Protein AF-A0A0Q5NVK5-F1 (afdb_monomer_lite)

Sequence (124 aa):
MLRNVTRYWKSCRYAQADLEVKGNDMNSGNDSADSIREINLSYVLLAQKLLRLDRSVGEARLGLSGQVADILVNLTMAQIVKLATAPHLLCAFRFDDQSMLSSLSRADDQMKAVPTESMLEFAH

Secondary structure (DSSP, 8-state):
-TTTHHHHHHHHHHHTTS--------THHHHHHHHHHHHHHHHHHHHHHHHHH-HHHHHHHHT--HHHHHHHHH--HHHHHHHHT-SS-SS------HHHHHHHHGGGTTTS------S-----

Foldseek 3Di:
DPPVVVVVVVVVVVVVVPPPDDDDDDPVVVVLLVVQLVQQLVVLVVLLVLCVVPVVVSCVVQVHDPVVSVVSVPDDPVRSSVRSSPSDHPGDDPPPDPVVVVVVVCPVVVPDDDPPPDDDDDDD

Radius of gyration: 23.84 Å; chains: 1; bounding box: 60×69×45 Å

Structure (mmCIF, N/CA/C/O backbone):
data_AF-A0A0Q5NVK5-F1
#
_entry.id   AF-A0A0Q5NVK5-F1
#
loop_
_atom_site.group_PDB
_atom_site.id
_atom_site.type_symbol
_atom_site.label_atom_id
_atom_site.label_alt_id
_atom_site.label_comp_id
_atom_site.label_asym_id
_atom_site.label_entity_id
_atom_site.label_seq_id
_atom_site.pdbx_PDB_ins_code
_atom_site.Cartn_x
_atom_site.Cartn_y
_atom_site.Cartn_z
_atom_site.occupancy
_atom_site.B_iso_or_equiv
_atom_site.auth_seq_id
_atom_site.auth_comp_id
_atom_site.auth_asym_id
_atom_site.auth_atom_id
_atom_site.pdbx_PDB_model_num
ATOM 1 N N . MET A 1 1 ? -19.466 -8.180 -8.934 1.00 40.97 1 MET A N 1
ATOM 2 C CA . MET A 1 1 ? -18.714 -7.010 -9.442 1.00 40.97 1 MET A CA 1
ATOM 3 C C . MET A 1 1 ? -17.190 -7.227 -9.517 1.00 40.97 1 MET A C 1
ATOM 5 O O . MET A 1 1 ? -16.553 -6.612 -10.352 1.00 40.97 1 MET A O 1
ATOM 9 N N . LEU A 1 2 ? -16.599 -8.187 -8.786 1.00 34.00 2 LEU A N 1
ATOM 10 C CA . LEU A 1 2 ? -15.151 -8.507 -8.814 1.00 34.00 2 LEU A CA 1
ATOM 11 C C . LEU A 1 2 ? -14.616 -9.211 -10.089 1.00 34.00 2 LEU A C 1
ATOM 13 O O . LEU A 1 2 ? -13.439 -9.546 -10.156 1.00 34.00 2 LEU A O 1
ATOM 17 N N . ARG A 1 3 ? -15.450 -9.473 -11.109 1.00 33.12 3 ARG A N 1
ATOM 18 C CA . ARG A 1 3 ? -15.058 -10.277 -12.291 1.00 33.12 3 ARG A CA 1
ATOM 19 C C . ARG A 1 3 ? -14.350 -9.476 -13.393 1.00 33.12 3 ARG A C 1
ATOM 21 O O . ARG A 1 3 ? -13.729 -10.088 -14.256 1.00 33.12 3 ARG A O 1
ATOM 28 N N . ASN A 1 4 ? -14.432 -8.144 -13.379 1.00 36.44 4 ASN A N 1
ATOM 29 C CA . ASN A 1 4 ? -13.934 -7.315 -14.485 1.00 36.44 4 ASN A CA 1
ATOM 30 C C . ASN A 1 4 ? -12.464 -6.901 -14.311 1.00 36.44 4 ASN A C 1
ATOM 32 O O . ASN A 1 4 ? -11.708 -6.951 -15.278 1.00 36.44 4 ASN A O 1
ATOM 36 N N . VAL A 1 5 ? -12.021 -6.632 -13.079 1.00 46.56 5 VAL A N 1
ATOM 37 C CA . VAL A 1 5 ? -10.629 -6.239 -12.782 1.00 46.56 5 VAL A CA 1
ATOM 38 C C . VAL A 1 5 ? -9.644 -7.372 -13.096 1.00 46.56 5 VAL A C 1
ATOM 40 O O . VAL A 1 5 ? -8.618 -7.149 -13.735 1.00 46.56 5 VAL A O 1
ATOM 43 N N . THR A 1 6 ? -9.987 -8.621 -12.757 1.00 46.44 6 THR A N 1
ATOM 44 C CA . THR A 1 6 ? -9.161 -9.795 -13.096 1.00 46.44 6 THR A CA 1
ATOM 45 C C . THR A 1 6 ? -9.097 -10.051 -14.606 1.00 46.44 6 THR A C 1
ATOM 47 O O . THR A 1 6 ? -8.135 -10.646 -15.091 1.00 46.44 6 THR A O 1
ATOM 50 N N . ARG A 1 7 ? -10.116 -9.619 -15.362 1.00 45.31 7 ARG A N 1
ATOM 51 C CA . ARG A 1 7 ? -10.196 -9.803 -16.818 1.00 45.31 7 ARG A CA 1
ATOM 52 C C . ARG A 1 7 ? -9.303 -8.808 -17.552 1.00 45.31 7 ARG A C 1
ATOM 54 O O . ARG A 1 7 ? -8.545 -9.225 -18.421 1.00 45.31 7 ARG A O 1
ATOM 61 N N . TYR A 1 8 ? -9.329 -7.542 -17.132 1.00 41.31 8 TYR A N 1
ATOM 62 C CA . TYR A 1 8 ? -8.454 -6.495 -17.667 1.00 41.31 8 TYR A CA 1
ATOM 63 C C . TYR A 1 8 ? -6.972 -6.847 -17.443 1.00 41.31 8 TYR A C 1
ATOM 65 O O . TYR A 1 8 ? -6.159 -6.787 -18.359 1.00 41.31 8 TYR A O 1
ATOM 73 N N . TRP A 1 9 ? -6.652 -7.380 -16.259 1.00 42.09 9 TRP A N 1
ATOM 74 C CA . TRP A 1 9 ? -5.308 -7.845 -15.904 1.00 42.09 9 TRP A CA 1
ATOM 75 C C . TRP A 1 9 ? -4.841 -9.112 -16.636 1.00 42.09 9 TRP A C 1
ATOM 77 O O . TRP A 1 9 ? -3.656 -9.248 -16.938 1.00 42.09 9 TRP A O 1
ATOM 87 N N . LYS A 1 10 ? -5.738 -10.065 -16.928 1.00 42.09 10 LYS A N 1
ATOM 88 C CA . LYS A 1 10 ? -5.387 -11.238 -17.749 1.00 42.09 10 LYS A CA 1
ATOM 89 C C . LYS A 1 10 ? -5.185 -10.863 -19.215 1.00 42.09 10 LYS A C 1
ATOM 91 O O . LYS A 1 10 ? -4.266 -11.392 -19.825 1.00 42.09 10 LYS A O 1
ATOM 96 N N . SER A 1 11 ? -5.994 -9.949 -19.754 1.00 39.12 11 SER A N 1
ATOM 97 C CA . SER A 1 11 ? -5.911 -9.534 -21.160 1.00 39.12 11 SER A CA 1
ATOM 98 C C . SER A 1 11 ? -4.574 -8.861 -21.490 1.00 39.12 11 SER A C 1
ATOM 100 O O . SER A 1 11 ? -3.969 -9.190 -22.505 1.00 39.12 11 SER A O 1
ATOM 102 N N . CYS A 1 12 ? -4.054 -8.000 -20.607 1.00 43.59 12 CYS A N 1
ATOM 103 C CA . CYS A 1 12 ? -2.728 -7.397 -20.799 1.00 43.59 12 CYS A CA 1
ATOM 104 C C . CYS A 1 12 ? -1.578 -8.410 -20.660 1.00 43.59 12 CYS A C 1
ATOM 106 O O . CYS A 1 12 ? -0.560 -8.280 -21.330 1.00 43.59 12 CYS A O 1
ATOM 108 N N . ARG A 1 13 ? -1.745 -9.457 -19.839 1.00 48.47 13 ARG A N 1
ATOM 109 C CA . ARG A 1 13 ? -0.713 -10.486 -19.628 1.00 48.47 13 ARG A CA 1
ATOM 110 C C . ARG A 1 13 ? -0.443 -11.336 -20.878 1.00 48.47 13 ARG A C 1
ATOM 112 O O . ARG A 1 13 ? 0.673 -11.809 -21.039 1.00 48.47 13 ARG A O 1
ATOM 119 N N . TYR A 1 14 ? -1.442 -11.523 -21.745 1.00 45.62 14 TYR A N 1
ATOM 120 C CA . TYR A 1 14 ? -1.262 -12.210 -23.031 1.00 45.62 14 TYR A CA 1
ATOM 121 C C . TYR A 1 14 ? -0.638 -11.294 -24.089 1.00 45.62 14 TYR A C 1
ATOM 123 O O . TYR A 1 14 ? 0.256 -11.727 -24.8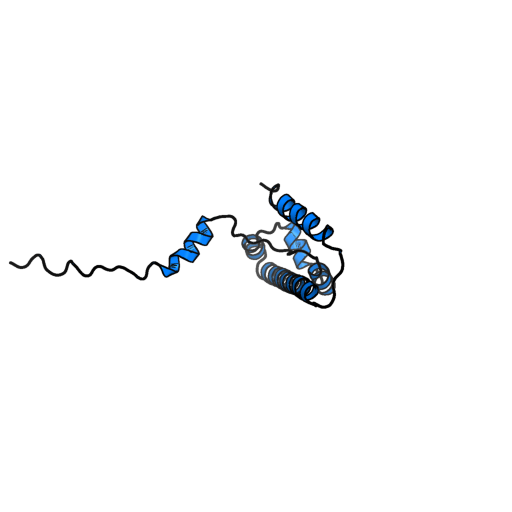03 1.00 45.62 14 TYR A O 1
ATOM 131 N N . ALA A 1 15 ? -1.008 -10.010 -24.120 1.00 48.62 15 ALA A N 1
ATOM 132 C CA . ALA A 1 15 ? -0.410 -9.046 -25.048 1.00 48.62 15 ALA A CA 1
ATOM 133 C C . ALA A 1 15 ? 1.105 -8.845 -24.829 1.00 48.62 15 ALA A C 1
ATOM 135 O O . ALA A 1 15 ? 1.827 -8.513 -25.761 1.00 48.62 15 ALA A O 1
ATOM 136 N N . GLN A 1 16 ? 1.592 -9.067 -23.604 1.00 43.38 16 GLN A N 1
ATOM 137 C CA . GLN A 1 16 ? 3.004 -8.912 -23.244 1.00 43.38 16 GLN A CA 1
ATOM 138 C C . GLN A 1 16 ? 3.849 -10.172 -23.511 1.00 43.38 16 GLN A C 1
ATOM 140 O O . GLN A 1 16 ? 5.071 -10.079 -23.540 1.00 43.38 16 GLN A O 1
ATOM 145 N N . ALA A 1 17 ? 3.218 -11.334 -23.719 1.00 48.09 17 ALA A N 1
ATOM 146 C CA . ALA A 1 17 ? 3.909 -12.598 -23.992 1.00 48.09 17 ALA A CA 1
ATOM 147 C C . ALA A 1 17 ? 4.232 -12.809 -25.487 1.00 48.09 17 ALA A C 1
ATOM 149 O O . ALA A 1 17 ? 5.148 -13.560 -25.801 1.00 48.09 17 ALA A O 1
ATOM 150 N N . ASP A 1 18 ? 3.536 -12.121 -26.399 1.00 42.72 18 ASP A N 1
ATOM 151 C CA . ASP A 1 18 ? 3.683 -12.309 -27.855 1.00 42.72 18 ASP A CA 1
ATOM 152 C C . ASP A 1 18 ? 4.677 -11.333 -28.529 1.00 42.72 18 ASP A C 1
ATOM 154 O O . ASP A 1 18 ? 4.857 -11.372 -29.745 1.00 42.72 18 ASP A O 1
ATOM 158 N N . LEU A 1 19 ? 5.349 -10.456 -27.771 1.00 47.50 19 LEU A N 1
ATOM 159 C CA . LEU A 1 19 ? 6.256 -9.420 -28.304 1.00 47.50 19 LEU A CA 1
ATOM 160 C C . LEU A 1 19 ? 7.753 -9.765 -28.213 1.00 47.50 19 LEU A C 1
ATOM 162 O O . LEU A 1 19 ? 8.607 -8.906 -28.429 1.00 47.50 19 LEU A O 1
ATOM 166 N N . GLU A 1 20 ? 8.105 -11.019 -27.937 1.00 48.81 20 GLU A N 1
ATOM 167 C CA . GLU A 1 20 ? 9.501 -11.452 -27.827 1.00 48.81 20 GLU A CA 1
ATOM 168 C C . GLU A 1 20 ? 10.105 -11.827 -29.201 1.00 48.81 20 GLU A C 1
ATOM 170 O O . GLU A 1 20 ? 10.512 -12.962 -29.442 1.00 48.81 20 GLU A O 1
ATOM 175 N N . VAL A 1 21 ? 10.174 -10.869 -30.141 1.00 51.19 21 VAL A N 1
ATOM 176 C CA . VAL A 1 21 ? 10.948 -11.014 -31.394 1.00 51.19 21 VAL A CA 1
ATOM 177 C C . VAL A 1 21 ? 11.759 -9.744 -31.711 1.00 51.19 21 VAL A C 1
ATOM 179 O O . VAL A 1 21 ? 11.244 -8.777 -32.256 1.00 51.19 21 VAL A O 1
ATOM 182 N N . LYS A 1 22 ? 13.061 -9.829 -31.382 1.00 52.97 22 LYS A N 1
ATOM 183 C CA . LYS A 1 22 ? 14.270 -9.177 -31.951 1.00 52.97 22 LYS A CA 1
ATOM 184 C C . LYS A 1 22 ? 14.198 -7.720 -32.460 1.00 52.97 22 LYS A C 1
ATOM 186 O O . LYS A 1 22 ? 13.721 -7.466 -33.561 1.00 52.97 22 LYS A O 1
ATOM 191 N N . GLY A 1 23 ? 14.942 -6.830 -31.793 1.00 38.41 23 GLY A N 1
ATOM 192 C CA . GLY A 1 23 ? 15.451 -5.580 -32.381 1.00 38.41 23 GLY A CA 1
ATOM 193 C C . GLY A 1 23 ? 16.216 -4.704 -31.379 1.00 38.41 23 GLY A C 1
ATOM 194 O O . GLY A 1 23 ? 15.761 -4.537 -30.257 1.00 38.41 23 GLY A O 1
ATOM 195 N N . ASN A 1 24 ? 17.384 -4.198 -31.785 1.00 46.22 24 ASN A N 1
ATOM 196 C CA . ASN A 1 24 ? 18.364 -3.417 -31.016 1.00 46.22 24 ASN A CA 1
ATOM 197 C C . ASN A 1 24 ? 17.831 -2.144 -30.312 1.00 46.22 24 ASN A C 1
ATOM 199 O O . ASN A 1 24 ? 16.951 -1.463 -30.827 1.00 46.22 24 ASN A O 1
ATOM 203 N N . ASP A 1 25 ? 18.499 -1.795 -29.204 1.00 50.56 25 ASP A N 1
ATOM 204 C CA . ASP A 1 25 ? 18.701 -0.452 -28.630 1.00 50.56 25 ASP A CA 1
ATOM 205 C C . ASP A 1 25 ? 17.473 0.450 -28.375 1.00 50.56 25 ASP A C 1
ATOM 207 O O .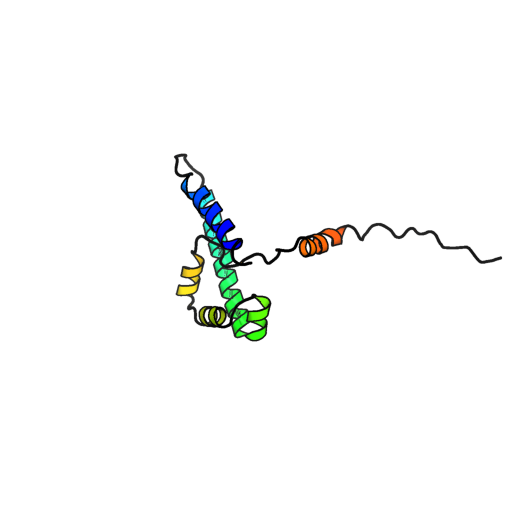 ASP A 1 25 ? 17.303 1.473 -29.030 1.00 50.56 25 ASP A O 1
ATOM 211 N N . MET A 1 26 ? 16.700 0.162 -27.317 1.00 49.06 26 MET A N 1
ATOM 212 C CA . MET A 1 26 ? 16.003 1.182 -26.506 1.00 49.06 26 MET A CA 1
ATOM 213 C C . MET A 1 26 ? 15.808 0.694 -25.058 1.00 49.06 26 MET A C 1
ATOM 215 O O . MET A 1 26 ? 15.108 -0.284 -24.808 1.00 49.06 26 MET A O 1
ATOM 219 N N . ASN A 1 27 ? 16.367 1.419 -24.082 1.00 52.84 27 ASN A N 1
ATOM 220 C CA . ASN A 1 27 ? 16.204 1.201 -22.631 1.00 52.84 27 ASN A CA 1
ATOM 221 C C . ASN A 1 27 ? 14.758 1.426 -22.109 1.00 52.84 27 ASN A C 1
ATOM 223 O O . ASN A 1 27 ? 14.485 1.280 -20.922 1.00 52.84 27 ASN A O 1
ATOM 227 N N . SER A 1 28 ? 13.797 1.734 -22.981 1.00 56.91 28 SER A N 1
ATOM 228 C CA . SER A 1 28 ? 12.438 2.158 -22.611 1.00 56.91 28 SER A CA 1
ATOM 229 C C . SER A 1 28 ? 11.590 1.096 -21.893 1.00 56.91 28 SER A C 1
ATOM 231 O O . SER A 1 28 ? 10.600 1.434 -21.243 1.00 56.91 28 SER A O 1
ATOM 233 N N . GLY A 1 29 ? 11.963 -0.187 -21.979 1.00 56.97 29 GLY A N 1
ATOM 234 C CA . GLY A 1 29 ? 11.290 -1.265 -21.244 1.00 56.97 29 GLY A CA 1
ATOM 235 C C . GLY A 1 29 ? 11.534 -1.217 -19.730 1.00 56.97 29 GLY A C 1
ATOM 236 O O . GLY A 1 29 ? 10.638 -1.557 -18.954 1.00 56.97 29 GLY A O 1
ATOM 237 N N . ASN A 1 30 ? 12.712 -0.744 -19.306 1.00 65.44 30 ASN A N 1
ATOM 238 C CA . ASN A 1 30 ? 13.065 -0.628 -17.890 1.00 65.44 30 ASN A CA 1
ATOM 239 C C . ASN A 1 30 ? 12.395 0.588 -17.249 1.00 65.44 30 ASN A C 1
ATOM 241 O O . ASN A 1 30 ? 11.860 0.466 -16.152 1.00 65.44 30 ASN A O 1
ATOM 245 N N . ASP A 1 31 ? 12.311 1.709 -17.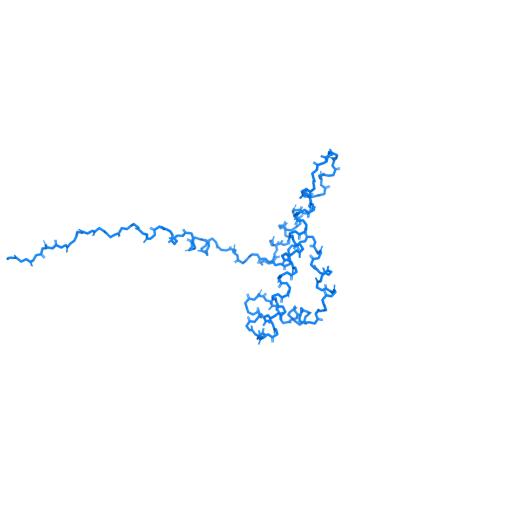971 1.00 78.38 31 ASP A N 1
ATOM 246 C CA . ASP A 1 31 ? 11.747 2.964 -17.456 1.00 78.38 31 ASP A CA 1
ATOM 247 C C . ASP A 1 31 ? 10.298 2.788 -16.964 1.00 78.38 31 ASP A C 1
ATOM 249 O O . ASP A 1 31 ? 9.902 3.320 -15.924 1.00 78.38 31 ASP A O 1
ATOM 253 N N . SER A 1 32 ? 9.502 1.974 -17.669 1.00 83.44 32 SER A N 1
ATOM 254 C CA . SER A 1 32 ? 8.118 1.674 -17.276 1.00 83.44 32 SER A CA 1
ATOM 255 C C . SER A 1 32 ? 8.041 0.773 -16.037 1.00 83.44 32 SER A C 1
ATOM 257 O O . SER A 1 32 ? 7.228 1.011 -15.144 1.00 83.44 32 SER A O 1
ATOM 259 N N . ALA A 1 33 ? 8.891 -0.254 -15.953 1.00 88.62 33 ALA A N 1
ATOM 260 C CA . ALA A 1 33 ? 8.945 -1.158 -14.803 1.00 88.62 33 ALA A CA 1
ATOM 261 C C . ALA A 1 33 ? 9.488 -0.460 -13.545 1.00 88.62 33 ALA A C 1
ATOM 263 O O . ALA A 1 33 ? 9.012 -0.713 -12.435 1.00 88.62 33 ALA A O 1
ATOM 264 N N . ASP A 1 34 ? 10.450 0.441 -13.721 1.00 93.25 34 ASP A N 1
ATOM 265 C CA . ASP A 1 34 ? 11.012 1.274 -12.664 1.00 93.25 34 ASP A CA 1
ATOM 266 C C . ASP A 1 34 ? 9.972 2.280 -12.158 1.00 93.25 34 ASP A C 1
ATOM 268 O O . ASP A 1 34 ? 9.744 2.356 -10.951 1.00 93.25 34 ASP A O 1
ATOM 272 N N . SER A 1 35 ? 9.226 2.923 -13.061 1.00 93.50 35 SER A N 1
ATOM 273 C CA . SER A 1 35 ? 8.101 3.798 -12.698 1.00 93.50 35 SER A CA 1
ATOM 274 C C . SER A 1 35 ? 7.013 3.054 -11.910 1.00 93.50 35 SER A C 1
ATOM 276 O O . SER A 1 35 ? 6.519 3.550 -10.897 1.00 93.50 35 SER A O 1
ATOM 278 N N . ILE A 1 36 ? 6.649 1.831 -12.325 1.00 94.56 36 ILE A N 1
ATOM 279 C CA . ILE A 1 36 ? 5.694 0.987 -11.581 1.00 94.56 36 ILE A CA 1
ATOM 280 C C . ILE A 1 36 ? 6.223 0.692 -10.174 1.00 94.56 36 ILE A C 1
ATOM 282 O O . ILE A 1 36 ? 5.470 0.778 -9.200 1.00 94.56 36 ILE A O 1
ATOM 286 N N . ARG A 1 37 ? 7.517 0.376 -10.052 1.00 96.00 37 ARG A N 1
ATOM 287 C CA . ARG A 1 37 ? 8.155 0.093 -8.764 1.00 96.00 37 ARG A CA 1
ATOM 288 C C . ARG A 1 37 ? 8.126 1.300 -7.837 1.00 96.00 37 ARG A C 1
ATOM 290 O O . ARG A 1 37 ? 7.792 1.147 -6.663 1.00 96.00 37 ARG A O 1
ATOM 297 N N . GLU A 1 38 ? 8.442 2.483 -8.349 1.00 96.00 38 GLU A N 1
ATOM 298 C CA . GLU A 1 38 ? 8.391 3.728 -7.583 1.00 96.00 38 GLU A CA 1
ATOM 299 C C . GLU A 1 38 ? 6.975 4.018 -7.082 1.00 96.00 38 GLU A C 1
ATOM 301 O O . GLU A 1 38 ? 6.781 4.237 -5.886 1.00 96.00 38 GLU A O 1
ATOM 306 N N . ILE A 1 39 ? 5.966 3.914 -7.954 1.00 96.19 39 ILE A N 1
ATOM 307 C CA . ILE A 1 39 ? 4.562 4.132 -7.575 1.00 96.19 39 ILE A CA 1
ATOM 308 C C . ILE A 1 39 ? 4.118 3.122 -6.511 1.00 96.19 39 ILE A C 1
ATOM 310 O O . ILE A 1 39 ? 3.494 3.504 -5.517 1.00 96.19 39 ILE A O 1
ATOM 314 N N . ASN A 1 40 ? 4.457 1.842 -6.679 1.00 97.25 40 ASN A N 1
ATOM 315 C CA . ASN A 1 40 ? 4.135 0.804 -5.703 1.00 97.25 40 ASN A CA 1
ATOM 316 C C . ASN A 1 40 ? 4.775 1.082 -4.341 1.00 97.25 40 ASN A C 1
ATOM 318 O O . ASN A 1 40 ? 4.110 0.961 -3.309 1.00 97.25 40 ASN A O 1
ATOM 322 N N . LEU A 1 41 ? 6.049 1.478 -4.335 1.00 97.81 41 LEU A N 1
ATOM 323 C CA . LEU A 1 41 ? 6.775 1.825 -3.120 1.00 97.81 41 LEU A CA 1
ATOM 324 C C . LEU A 1 41 ? 6.120 3.019 -2.416 1.00 97.81 41 LEU A C 1
ATOM 326 O O . LEU A 1 41 ? 5.785 2.927 -1.232 1.00 97.81 41 LEU A O 1
ATOM 330 N N . SER A 1 42 ? 5.873 4.111 -3.143 1.00 97.56 42 SER A N 1
ATOM 331 C CA . SER A 1 42 ? 5.211 5.304 -2.610 1.00 97.56 42 SER A CA 1
ATOM 332 C C . SER A 1 42 ? 3.821 4.993 -2.058 1.00 97.56 42 SER A C 1
ATOM 334 O O . SER A 1 42 ? 3.471 5.472 -0.977 1.00 97.56 42 SER A O 1
ATOM 336 N N . TYR A 1 43 ? 3.043 4.157 -2.752 1.00 97.06 43 TYR A N 1
ATOM 337 C CA . TYR A 1 43 ? 1.713 3.750 -2.305 1.00 97.06 43 TYR A CA 1
ATOM 338 C C . TYR A 1 43 ? 1.761 2.973 -0.986 1.00 97.06 43 TYR A C 1
ATOM 340 O O . TYR A 1 43 ? 1.052 3.330 -0.045 1.00 97.06 43 TYR A O 1
ATOM 348 N N . VAL A 1 44 ? 2.610 1.943 -0.881 1.00 97.56 44 VAL A N 1
ATOM 349 C CA . VAL A 1 44 ? 2.692 1.111 0.332 1.00 97.56 44 VAL A CA 1
ATOM 350 C C . VAL A 1 44 ? 3.182 1.927 1.532 1.00 97.56 44 VAL A C 1
ATOM 352 O O . VAL A 1 44 ? 2.635 1.795 2.629 1.00 97.56 44 VAL A O 1
ATOM 355 N N . LEU A 1 45 ? 4.155 2.821 1.332 1.00 97.62 45 LEU A N 1
ATOM 356 C CA . LEU A 1 45 ? 4.645 3.715 2.386 1.00 97.62 45 LEU A CA 1
ATOM 357 C C . LEU A 1 45 ? 3.571 4.705 2.853 1.00 97.62 45 LEU A C 1
ATOM 359 O O . LEU A 1 45 ? 3.391 4.905 4.059 1.00 97.62 45 LEU A O 1
ATOM 363 N N . LEU A 1 46 ? 2.822 5.301 1.921 1.00 97.56 46 LEU A N 1
ATOM 364 C CA . LEU A 1 46 ? 1.695 6.170 2.256 1.00 97.56 46 LEU A CA 1
ATOM 365 C C . LEU A 1 46 ? 0.608 5.398 3.012 1.00 97.56 46 LEU A C 1
ATOM 367 O O . LEU A 1 46 ? 0.095 5.894 4.016 1.00 97.56 46 LEU A O 1
ATOM 371 N N . ALA A 1 47 ? 0.289 4.181 2.568 1.00 97.19 47 ALA A N 1
ATOM 372 C CA . ALA A 1 47 ? -0.692 3.327 3.219 1.00 97.19 47 ALA A CA 1
ATOM 373 C C . ALA A 1 47 ? -0.293 3.028 4.669 1.00 97.19 47 ALA A C 1
ATOM 375 O O . ALA A 1 47 ? -1.087 3.259 5.579 1.00 97.19 47 ALA A O 1
ATOM 376 N N . GLN A 1 48 ? 0.958 2.616 4.911 1.00 97.81 48 GLN A N 1
ATOM 377 C CA . GLN A 1 48 ? 1.470 2.415 6.270 1.00 97.81 48 GLN A CA 1
ATOM 378 C C . GLN A 1 48 ? 1.372 3.682 7.121 1.00 97.81 48 GLN A C 1
ATOM 380 O O . GLN A 1 48 ? 0.943 3.613 8.272 1.00 97.81 48 GLN A O 1
ATOM 385 N N . LYS A 1 49 ? 1.753 4.840 6.568 1.00 97.62 49 LYS A N 1
ATOM 386 C CA . LYS A 1 49 ? 1.702 6.117 7.288 1.00 97.62 49 LYS A CA 1
ATOM 387 C C . LYS A 1 49 ? 0.277 6.464 7.715 1.00 97.62 49 LYS A C 1
ATOM 389 O O . LYS A 1 49 ? 0.068 6.813 8.873 1.00 97.62 49 LYS A O 1
ATOM 394 N N . LEU A 1 50 ? -0.693 6.356 6.806 1.00 97.75 50 LEU A N 1
ATOM 395 C CA . LEU A 1 50 ? -2.094 6.657 7.105 1.00 97.75 50 LEU A CA 1
ATOM 396 C C . LEU A 1 50 ? -2.677 5.676 8.126 1.00 97.75 50 LEU A C 1
ATOM 398 O O . LEU A 1 50 ? -3.286 6.118 9.092 1.00 97.75 50 LEU A O 1
ATOM 402 N N . LEU A 1 51 ? -2.429 4.373 7.958 1.00 98.06 51 LEU A N 1
ATOM 403 C CA . LEU A 1 51 ? -2.940 3.332 8.857 1.00 98.06 51 LEU A CA 1
ATOM 404 C C . LEU A 1 51 ? -2.357 3.416 10.274 1.00 98.06 51 LEU A C 1
ATOM 406 O O . LEU A 1 51 ? -3.031 3.035 11.227 1.00 98.06 51 LEU A O 1
ATOM 410 N N . ARG A 1 52 ? -1.115 3.898 10.419 1.00 97.19 52 ARG A N 1
ATOM 411 C CA . ARG A 1 52 ? -0.485 4.147 11.727 1.00 97.19 52 ARG A CA 1
ATOM 412 C C . ARG A 1 52 ? -0.963 5.441 12.381 1.00 97.19 52 ARG A C 1
ATOM 414 O O . ARG A 1 52 ? -0.959 5.517 13.603 1.00 97.19 52 ARG A O 1
ATOM 421 N N . LEU A 1 53 ? -1.327 6.448 11.584 1.00 98.06 53 LEU A N 1
ATOM 422 C CA . LEU A 1 53 ? -1.843 7.719 12.089 1.00 98.06 53 LEU A CA 1
ATOM 423 C C . LEU A 1 53 ? -3.271 7.563 12.618 1.00 98.06 53 LEU A C 1
ATOM 425 O O . LEU A 1 53 ? -3.556 7.952 13.744 1.00 98.06 53 LEU A O 1
ATOM 429 N N . ASP A 1 54 ? -4.152 6.995 11.799 1.00 97.81 54 ASP A N 1
ATOM 430 C CA . ASP A 1 54 ? -5.517 6.651 12.175 1.00 97.81 54 ASP A CA 1
ATOM 431 C C . ASP A 1 54 ? -5.958 5.450 11.345 1.00 97.81 54 ASP A C 1
ATOM 433 O O . ASP A 1 54 ? -6.096 5.512 10.117 1.00 97.81 54 ASP A O 1
ATOM 437 N N . ARG A 1 55 ? -6.178 4.338 12.040 1.00 96.50 55 ARG A N 1
ATOM 438 C CA . ARG A 1 55 ? -6.471 3.064 11.406 1.00 96.50 55 ARG A CA 1
ATOM 439 C C . ARG A 1 55 ? -7.784 3.085 10.625 1.00 96.50 55 ARG A C 1
ATOM 441 O O . ARG A 1 55 ? -7.810 2.656 9.474 1.00 96.50 55 ARG A O 1
ATOM 448 N N . SER A 1 56 ? -8.845 3.600 11.242 1.00 96.81 56 SER A N 1
ATOM 449 C CA . SER A 1 56 ? -10.195 3.624 10.669 1.00 96.81 56 SER A CA 1
ATOM 450 C C . SER A 1 56 ? -10.247 4.545 9.452 1.00 96.81 56 SER A C 1
ATOM 452 O O . SER A 1 56 ? -10.710 4.163 8.374 1.00 96.81 56 SER A O 1
ATOM 454 N N . VAL A 1 57 ? -9.672 5.744 9.584 1.00 95.62 57 VAL A N 1
ATOM 455 C CA . VAL A 1 57 ? -9.593 6.707 8.480 1.00 95.62 57 VAL A CA 1
ATOM 456 C C . VAL A 1 57 ? -8.710 6.175 7.350 1.00 95.62 57 VAL A C 1
ATOM 458 O O . VAL A 1 57 ? -9.045 6.355 6.178 1.00 95.62 57 VAL A O 1
ATOM 461 N N . GLY A 1 58 ? -7.599 5.509 7.674 1.00 96.31 58 GLY A N 1
ATOM 462 C CA . GLY A 1 58 ? -6.713 4.885 6.696 1.00 96.31 58 GLY A CA 1
ATOM 463 C C . GLY A 1 58 ? -7.413 3.795 5.880 1.00 96.31 58 GLY A C 1
ATOM 464 O O . GLY A 1 58 ? -7.379 3.852 4.651 1.00 96.31 58 GLY A O 1
ATOM 465 N N . GLU A 1 59 ? -8.100 2.855 6.535 1.00 95.12 59 GLU A N 1
ATOM 466 C CA . GLU A 1 59 ? -8.887 1.807 5.865 1.00 95.12 59 GLU A CA 1
ATOM 467 C C . GLU A 1 59 ? -9.961 2.402 4.945 1.00 95.12 59 GLU A C 1
ATOM 469 O O . GLU A 1 59 ? -10.037 2.035 3.770 1.00 95.12 59 GLU A O 1
ATOM 474 N N . ALA A 1 60 ? -10.735 3.375 5.438 1.00 93.94 60 ALA A N 1
ATOM 475 C CA . ALA A 1 60 ? -11.799 4.020 4.671 1.00 93.94 60 ALA A CA 1
ATOM 476 C C . ALA A 1 60 ? -11.269 4.801 3.453 1.00 93.94 60 ALA A C 1
ATOM 478 O O . ALA A 1 60 ? -11.805 4.683 2.346 1.00 93.94 60 ALA A O 1
ATOM 479 N N . ARG A 1 61 ? -10.192 5.583 3.625 1.00 91.81 61 ARG A N 1
ATOM 480 C CA . ARG A 1 61 ? -9.586 6.366 2.532 1.00 91.81 61 ARG A CA 1
ATOM 481 C C . ARG A 1 61 ? -8.982 5.467 1.460 1.00 91.81 61 ARG A C 1
ATOM 483 O O . ARG A 1 61 ? -9.174 5.716 0.269 1.00 91.81 61 ARG A O 1
ATOM 490 N N . LEU A 1 62 ? -8.272 4.423 1.878 1.00 92.94 62 LEU A N 1
ATOM 491 C CA . LEU A 1 62 ? -7.572 3.513 0.974 1.00 92.94 62 LEU A CA 1
ATOM 492 C C . LEU A 1 62 ? -8.496 2.435 0.388 1.00 92.94 62 LEU A C 1
ATOM 494 O O . LEU A 1 62 ? -8.131 1.814 -0.606 1.00 92.94 62 LEU A O 1
ATOM 498 N N . GLY A 1 63 ? -9.685 2.229 0.963 1.00 92.56 63 GLY A N 1
ATOM 499 C CA . GLY A 1 63 ? -10.618 1.179 0.549 1.00 92.56 63 GLY A CA 1
ATOM 500 C C . GLY A 1 63 ? -10.104 -0.225 0.872 1.00 92.56 63 GLY A C 1
ATOM 501 O O . GLY A 1 63 ? -10.280 -1.143 0.072 1.00 92.56 63 GLY A O 1
ATOM 502 N N . LEU A 1 64 ? -9.423 -0.386 2.009 1.00 92.69 64 LEU A N 1
ATOM 503 C CA . LEU A 1 64 ? -8.797 -1.644 2.420 1.00 92.69 64 LEU A CA 1
ATOM 504 C C . LEU A 1 64 ? -9.633 -2.352 3.484 1.00 92.69 64 LEU A C 1
ATOM 506 O O . LEU A 1 64 ? -10.235 -1.714 4.341 1.00 92.69 64 LEU A O 1
ATOM 510 N N . SER A 1 65 ? -9.628 -3.685 3.455 1.00 96.00 65 SER A N 1
ATOM 511 C CA . SER A 1 65 ? -10.146 -4.475 4.574 1.00 96.00 65 SER A CA 1
ATOM 512 C C . SER A 1 65 ? -9.161 -4.468 5.743 1.00 96.00 65 SER A C 1
ATOM 514 O O . SER A 1 65 ? -7.951 -4.327 5.536 1.00 96.00 65 SER A O 1
ATOM 516 N N . GLY A 1 66 ? -9.663 -4.724 6.955 1.00 95.25 66 GLY A N 1
ATOM 517 C CA . GLY A 1 66 ? -8.816 -4.817 8.145 1.00 95.25 66 GLY A CA 1
ATOM 518 C C . GLY A 1 66 ? -7.687 -5.841 8.018 1.00 95.25 66 GLY A C 1
ATOM 519 O O . GLY A 1 66 ? -6.546 -5.544 8.349 1.00 95.25 66 GLY A O 1
ATOM 520 N N . GLN A 1 67 ? -7.944 -6.999 7.407 1.00 97.38 67 GLN A N 1
ATOM 521 C CA . GLN A 1 67 ? -6.904 -8.014 7.196 1.00 97.38 67 GLN A CA 1
ATOM 522 C C . GLN A 1 67 ? -5.755 -7.504 6.313 1.00 97.38 67 GLN A C 1
ATOM 524 O O . GLN A 1 67 ? -4.585 -7.724 6.620 1.00 97.38 67 GLN A O 1
ATOM 529 N N . VAL A 1 68 ? -6.070 -6.798 5.221 1.00 95.19 68 VAL A N 1
ATOM 530 C CA . VAL A 1 68 ? -5.041 -6.239 4.327 1.00 95.19 68 VAL A CA 1
ATOM 531 C C . VAL A 1 68 ? -4.263 -5.141 5.037 1.00 95.19 68 VAL A C 1
ATOM 533 O O . VAL A 1 68 ? -3.038 -5.082 4.943 1.00 95.19 68 VAL A O 1
ATOM 536 N N . ALA A 1 69 ? -4.960 -4.282 5.770 1.00 97.50 69 ALA A N 1
ATOM 537 C CA . ALA A 1 69 ? -4.326 -3.200 6.489 1.00 97.50 69 ALA A CA 1
ATOM 538 C C . ALA A 1 69 ? -3.416 -3.721 7.628 1.00 97.50 69 ALA A C 1
ATOM 540 O O . ALA A 1 69 ? -2.343 -3.157 7.849 1.00 97.50 69 ALA A O 1
ATOM 541 N N . ASP A 1 70 ? -3.764 -4.826 8.299 1.00 97.88 70 ASP A N 1
ATOM 542 C CA . ASP A 1 70 ? -2.897 -5.496 9.286 1.00 97.88 70 ASP A CA 1
ATOM 543 C C . ASP A 1 70 ? -1.612 -6.024 8.658 1.00 97.88 70 ASP A C 1
ATOM 545 O O . ASP A 1 70 ? -0.525 -5.820 9.202 1.00 97.88 70 ASP A O 1
ATOM 549 N N . ILE A 1 71 ? -1.714 -6.652 7.485 1.00 97.56 71 ILE A N 1
ATOM 550 C CA . ILE A 1 71 ? -0.539 -7.102 6.735 1.00 97.56 71 ILE A CA 1
ATOM 551 C C . ILE A 1 71 ? 0.345 -5.899 6.402 1.00 97.56 71 ILE A C 1
ATOM 553 O O . ILE A 1 71 ? 1.534 -5.914 6.716 1.00 97.56 71 ILE A O 1
ATOM 557 N N . LEU A 1 72 ? -0.232 -4.839 5.821 1.00 96.69 72 LEU A N 1
ATOM 558 C CA . LEU A 1 72 ? 0.522 -3.663 5.385 1.00 96.69 72 LEU A CA 1
ATOM 559 C C . LEU A 1 72 ? 1.271 -2.987 6.535 1.00 96.69 72 LEU A C 1
ATOM 561 O O . LEU A 1 72 ? 2.443 -2.667 6.366 1.00 96.69 72 LEU A O 1
ATOM 565 N N . VAL A 1 73 ? 0.653 -2.791 7.704 1.00 97.25 73 VAL A N 1
ATOM 566 C CA . VAL A 1 73 ? 1.298 -2.118 8.853 1.00 97.25 73 VAL A CA 1
ATOM 567 C C . VAL A 1 73 ? 2.507 -2.895 9.392 1.00 97.25 73 VAL A C 1
ATOM 569 O O . VAL A 1 73 ? 3.459 -2.266 9.871 1.00 97.25 73 VAL A O 1
ATOM 572 N N . ASN A 1 74 ? 2.486 -4.225 9.267 1.00 97.56 74 ASN A N 1
ATOM 573 C CA . ASN A 1 74 ? 3.527 -5.131 9.759 1.00 97.56 74 ASN A CA 1
ATOM 574 C C . ASN A 1 74 ? 4.659 -5.401 8.752 1.00 97.56 74 ASN A C 1
ATOM 576 O O . ASN A 1 74 ? 5.650 -6.035 9.112 1.00 97.56 74 ASN A O 1
ATOM 580 N N . LEU A 1 75 ? 4.556 -4.923 7.506 1.00 97.75 75 LEU A N 1
ATOM 581 C CA . LEU A 1 75 ? 5.641 -5.077 6.536 1.00 97.75 75 LEU A CA 1
ATOM 582 C C . LEU A 1 75 ? 6.892 -4.296 6.960 1.00 97.75 75 LEU A C 1
ATOM 584 O O . LEU A 1 75 ? 6.851 -3.096 7.248 1.00 97.75 75 LEU A O 1
ATOM 588 N N . THR A 1 76 ? 8.030 -4.980 6.919 1.00 97.56 76 THR A N 1
ATOM 589 C CA . THR A 1 76 ? 9.361 -4.373 7.043 1.00 97.56 76 THR A CA 1
ATOM 590 C C . THR A 1 76 ? 9.752 -3.641 5.759 1.00 97.56 76 THR A C 1
ATOM 592 O O . THR A 1 76 ? 9.262 -3.967 4.679 1.00 97.56 76 THR A O 1
ATOM 595 N N . MET A 1 77 ? 10.706 -2.707 5.834 1.00 96.44 77 MET A N 1
ATOM 596 C CA . MET A 1 77 ? 11.189 -1.998 4.638 1.00 96.44 77 MET A CA 1
ATOM 597 C C . MET A 1 77 ? 11.715 -2.943 3.553 1.00 96.44 77 MET A C 1
ATOM 599 O O . MET A 1 77 ? 11.394 -2.762 2.383 1.00 96.44 77 MET A O 1
ATOM 603 N N . ALA A 1 78 ? 12.447 -3.997 3.926 1.00 97.19 78 ALA A N 1
ATOM 604 C CA . ALA A 1 78 ? 12.927 -4.994 2.969 1.00 97.19 78 ALA A CA 1
ATOM 605 C C . ALA A 1 78 ? 11.769 -5.706 2.242 1.00 97.19 78 ALA A C 1
ATOM 607 O O . ALA A 1 78 ? 11.833 -5.934 1.034 1.00 97.19 78 ALA A O 1
ATOM 608 N N . GLN A 1 79 ? 10.685 -6.019 2.959 1.00 97.94 79 GLN A N 1
ATOM 609 C CA . GLN A 1 79 ? 9.490 -6.619 2.361 1.00 97.94 79 GLN A CA 1
ATOM 610 C C . GLN A 1 79 ? 8.726 -5.627 1.484 1.00 97.94 79 GLN A C 1
ATOM 612 O O . GLN A 1 79 ? 8.223 -6.032 0.443 1.00 97.94 79 GLN A O 1
ATOM 617 N N . ILE A 1 80 ? 8.665 -4.346 1.858 1.00 97.62 80 ILE A N 1
ATOM 618 C CA . ILE A 1 80 ? 8.026 -3.298 1.051 1.00 97.62 80 ILE A CA 1
ATOM 619 C C . ILE A 1 80 ? 8.777 -3.100 -0.262 1.00 97.62 80 ILE A C 1
ATOM 621 O O . ILE A 1 80 ? 8.153 -3.110 -1.317 1.00 97.62 80 ILE A O 1
ATOM 625 N N . VAL A 1 81 ? 10.107 -2.979 -0.219 1.00 96.62 81 VAL A N 1
ATOM 626 C CA . VAL A 1 81 ? 10.931 -2.846 -1.430 1.00 96.62 81 VAL A CA 1
ATOM 627 C C . VAL A 1 81 ? 10.747 -4.065 -2.331 1.00 96.62 81 VAL A C 1
ATOM 629 O O . VAL A 1 81 ? 10.547 -3.909 -3.531 1.00 96.62 81 VAL A O 1
ATOM 632 N N . LYS A 1 82 ? 10.723 -5.278 -1.762 1.00 96.44 82 LYS A N 1
ATOM 633 C CA . LYS A 1 82 ? 10.446 -6.507 -2.520 1.00 96.44 82 LYS A CA 1
ATOM 634 C C . LYS A 1 82 ? 9.024 -6.551 -3.084 1.00 96.44 82 LYS A C 1
ATOM 636 O O . LYS A 1 82 ? 8.826 -7.050 -4.181 1.00 96.44 82 LYS A O 1
ATOM 641 N N . LEU A 1 83 ? 8.027 -6.071 -2.348 1.00 96.44 83 LEU A N 1
ATOM 642 C CA . LEU A 1 83 ? 6.645 -6.014 -2.819 1.00 96.44 83 LEU A CA 1
ATOM 643 C C . LEU A 1 83 ? 6.498 -4.994 -3.957 1.00 96.44 83 LEU A C 1
ATOM 645 O O . LEU A 1 83 ? 5.767 -5.238 -4.913 1.00 96.44 83 LEU A O 1
ATOM 649 N N . ALA A 1 84 ? 7.232 -3.885 -3.883 1.00 96.19 84 ALA A N 1
ATOM 650 C CA . ALA A 1 84 ? 7.205 -2.837 -4.887 1.00 96.19 84 ALA A CA 1
ATOM 651 C C . ALA A 1 84 ? 7.725 -3.298 -6.255 1.00 96.19 84 ALA A C 1
ATOM 653 O O . ALA A 1 84 ? 7.270 -2.778 -7.269 1.00 96.19 84 ALA A O 1
ATOM 654 N N . THR A 1 85 ? 8.608 -4.305 -6.314 1.00 95.31 85 THR A N 1
ATOM 655 C CA . THR A 1 85 ? 9.095 -4.873 -7.587 1.00 95.31 85 THR A CA 1
ATOM 656 C C . THR A 1 85 ? 8.049 -5.696 -8.338 1.00 95.31 85 THR A C 1
ATOM 658 O O . THR A 1 85 ? 8.349 -6.198 -9.422 1.00 95.31 85 THR A O 1
ATOM 661 N N . ALA A 1 86 ? 6.834 -5.850 -7.798 1.00 93.31 86 ALA A N 1
ATOM 662 C CA . ALA A 1 86 ? 5.733 -6.451 -8.531 1.00 93.31 86 ALA A CA 1
ATOM 663 C C . ALA A 1 86 ? 5.570 -5.752 -9.898 1.00 93.31 86 ALA A C 1
ATOM 665 O O . ALA A 1 86 ? 5.513 -4.523 -9.947 1.00 93.31 86 ALA A O 1
ATOM 666 N N . PRO A 1 87 ? 5.429 -6.503 -11.009 1.00 90.31 87 PRO A N 1
ATOM 667 C CA . PRO A 1 87 ? 5.326 -5.929 -12.358 1.00 90.31 87 PRO A CA 1
ATOM 668 C C . PRO A 1 87 ? 3.999 -5.191 -12.598 1.00 90.31 87 PRO A C 1
ATOM 670 O O . PRO A 1 87 ? 3.690 -4.795 -13.716 1.00 90.31 87 PRO A O 1
ATOM 673 N N . HIS A 1 88 ? 3.175 -5.068 -11.560 1.00 90.06 88 HIS A N 1
ATOM 674 C CA . HIS A 1 88 ? 1.847 -4.502 -11.601 1.00 90.06 88 HIS A CA 1
ATOM 675 C C . HIS A 1 88 ? 1.653 -3.462 -10.517 1.00 90.06 88 HIS A C 1
ATOM 677 O O . HIS A 1 88 ? 2.210 -3.589 -9.428 1.00 90.06 88 HIS A O 1
ATOM 683 N N . LEU A 1 89 ? 0.809 -2.471 -10.807 1.00 94.12 89 LEU A N 1
ATOM 684 C CA . LEU A 1 89 ? 0.372 -1.515 -9.803 1.00 94.12 89 LEU A CA 1
ATOM 685 C C . LEU A 1 89 ? -0.407 -2.235 -8.698 1.00 94.12 89 LEU A C 1
ATOM 687 O O . LEU A 1 89 ? -1.358 -2.972 -8.963 1.00 94.12 89 LEU A O 1
ATOM 691 N N . LEU A 1 90 ? 0.003 -2.000 -7.454 1.00 93.00 90 LEU A N 1
ATOM 692 C CA . LEU A 1 90 ? -0.671 -2.496 -6.252 1.00 93.00 90 LEU A CA 1
ATOM 693 C C . LEU A 1 90 ? -1.911 -1.665 -5.902 1.00 93.00 90 LEU A C 1
ATOM 695 O O . LEU A 1 90 ? -2.739 -2.087 -5.096 1.00 93.00 90 LEU A O 1
ATOM 699 N N . CYS A 1 91 ? -2.034 -0.480 -6.498 1.00 90.69 91 CYS A N 1
ATOM 700 C CA . CYS A 1 91 ? -3.163 0.418 -6.345 1.00 90.69 91 CYS A CA 1
ATOM 701 C C . CYS A 1 91 ? -4.042 0.424 -7.602 1.00 90.69 91 CYS A C 1
ATOM 703 O O . CYS A 1 91 ? -3.588 0.172 -8.718 1.00 90.69 91 CYS A O 1
ATOM 705 N N . ALA A 1 92 ? -5.322 0.733 -7.405 1.00 81.94 92 ALA A N 1
ATOM 706 C CA . ALA A 1 92 ? -6.278 0.927 -8.484 1.00 81.94 92 ALA A CA 1
ATOM 707 C C . ALA A 1 92 ? -6.763 2.376 -8.498 1.00 81.94 92 ALA A C 1
ATOM 709 O O . ALA A 1 92 ? -6.959 2.997 -7.449 1.00 81.94 92 ALA A O 1
ATOM 710 N N . PHE A 1 93 ? -7.013 2.893 -9.696 1.00 76.50 93 PHE A N 1
ATOM 711 C CA . PHE A 1 93 ? -7.726 4.147 -9.858 1.00 76.50 93 PHE A CA 1
ATOM 712 C C . PHE A 1 93 ? -9.190 3.942 -9.476 1.00 76.50 93 PHE A C 1
ATOM 714 O O . PHE A 1 93 ? -9.861 3.059 -10.001 1.00 76.50 93 PHE A O 1
ATOM 721 N N . ARG A 1 94 ? -9.695 4.772 -8.562 1.00 72.81 94 ARG A N 1
ATOM 722 C CA . ARG A 1 94 ? -11.097 4.725 -8.118 1.00 72.81 94 ARG A CA 1
ATOM 723 C C . ARG A 1 94 ? -12.047 5.507 -9.040 1.00 72.81 94 ARG A C 1
ATOM 725 O O . ARG A 1 94 ? -13.197 5.721 -8.678 1.00 72.81 94 ARG A O 1
ATOM 732 N N .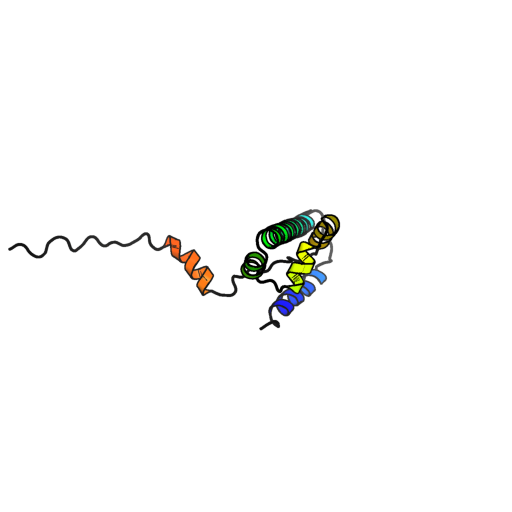 PHE A 1 95 ? -11.579 5.916 -10.220 1.00 67.25 95 PHE A N 1
ATOM 733 C CA . PHE A 1 95 ? -12.373 6.595 -11.248 1.00 67.25 95 PHE A CA 1
ATOM 734 C C . PHE A 1 95 ? -13.189 5.581 -12.064 1.00 67.25 95 PHE A C 1
ATOM 736 O O . PHE A 1 95 ? -12.978 5.432 -13.262 1.00 67.25 95 PHE A O 1
ATOM 743 N N . ASP A 1 96 ? -14.076 4.835 -11.409 1.00 58.94 96 ASP A N 1
ATOM 744 C CA . ASP A 1 96 ? -14.940 3.851 -12.091 1.00 58.94 96 ASP A CA 1
ATOM 745 C C . ASP A 1 96 ? -16.214 4.503 -12.669 1.00 58.94 96 ASP A C 1
ATOM 747 O O . ASP A 1 96 ? -16.955 3.889 -13.429 1.00 58.94 96 ASP A O 1
ATOM 751 N N . ASP A 1 97 ? -16.469 5.771 -12.329 1.00 56.72 97 ASP A N 1
ATOM 752 C CA . ASP A 1 97 ? -17.696 6.478 -12.682 1.00 56.72 97 ASP A CA 1
ATOM 753 C C . ASP A 1 97 ? -17.398 7.712 -13.553 1.00 56.72 97 ASP A C 1
ATOM 755 O O . ASP A 1 97 ? -16.700 8.645 -13.137 1.00 56.72 97 ASP A O 1
ATOM 759 N N . GLN A 1 98 ? -17.947 7.725 -14.775 1.00 60.94 98 GLN A N 1
ATOM 760 C CA . GLN A 1 98 ? -17.896 8.858 -15.716 1.00 60.94 98 GLN A CA 1
ATOM 761 C C . GLN A 1 98 ? -18.369 10.164 -15.057 1.00 60.94 98 GLN A C 1
ATOM 763 O O . GLN A 1 98 ? -17.874 11.245 -15.382 1.00 60.94 98 GLN A O 1
ATOM 768 N N . SER A 1 99 ? -19.283 10.071 -14.085 1.00 62.00 99 SER A N 1
ATOM 769 C CA . SER A 1 99 ? -19.800 11.224 -13.347 1.00 62.00 99 SER A CA 1
ATOM 770 C C . SER A 1 99 ? -18.714 11.970 -12.555 1.00 62.00 99 SER A C 1
ATOM 772 O O . SER A 1 99 ? -18.670 13.203 -12.603 1.00 62.00 99 SER A O 1
ATOM 774 N N . MET A 1 100 ? -17.776 11.265 -11.910 1.00 66.56 100 MET A N 1
ATOM 775 C CA . MET A 1 100 ? -16.667 11.895 -11.178 1.00 66.56 100 MET A CA 1
ATOM 776 C C . MET A 1 100 ? -15.717 12.647 -12.112 1.00 66.56 100 MET A C 1
ATOM 778 O O . MET A 1 100 ? -15.341 13.783 -11.822 1.00 66.56 100 MET A O 1
ATOM 782 N N . LEU A 1 101 ? -15.353 12.041 -13.245 1.00 66.50 101 LEU A N 1
ATOM 783 C CA . LEU A 1 101 ? -14.461 12.674 -14.220 1.00 66.50 101 LEU A CA 1
ATOM 784 C C . LEU A 1 101 ? -15.134 13.873 -14.904 1.00 66.50 101 LEU A C 1
ATOM 786 O O . LEU A 1 101 ? -14.507 14.920 -15.045 1.00 66.50 101 LEU A O 1
ATOM 790 N N . SER A 1 102 ? -16.424 13.765 -15.239 1.00 66.75 102 SER A N 1
ATOM 791 C CA . SER A 1 102 ? -17.194 14.869 -15.834 1.00 66.75 102 SER A CA 1
ATOM 792 C C . SER A 1 102 ? -17.380 16.063 -14.889 1.00 66.75 102 SER A C 1
ATOM 794 O O . SER A 1 102 ? -17.460 17.204 -15.341 1.00 66.75 102 SER A O 1
ATOM 796 N N . SER A 1 103 ? -17.410 15.824 -13.574 1.00 67.19 103 SER A N 1
ATOM 797 C CA . SER A 1 103 ? -17.513 16.891 -12.570 1.00 67.19 103 SER A CA 1
ATOM 798 C C . SER A 1 103 ? -16.200 17.663 -12.422 1.00 67.19 103 SER A C 1
ATOM 800 O O . SER A 1 103 ? -16.221 18.874 -12.229 1.00 67.19 103 SER A O 1
ATOM 802 N N . LEU A 1 104 ? -15.059 16.980 -12.561 1.00 66.12 104 LEU A N 1
ATOM 803 C CA . LEU A 1 104 ? -13.736 17.608 -12.538 1.00 66.12 104 LEU A CA 1
ATOM 804 C C . LEU A 1 104 ? -13.408 18.333 -13.854 1.00 66.12 104 LEU A C 1
ATOM 806 O O . LEU A 1 104 ? -12.752 19.368 -13.815 1.00 66.12 104 LEU A O 1
ATOM 810 N N . SER A 1 105 ? -13.880 17.838 -15.006 1.00 69.94 105 SER A N 1
ATOM 811 C CA . SER A 1 105 ? -13.600 18.467 -16.309 1.00 69.94 105 SER A CA 1
ATOM 812 C C . SER A 1 105 ? -14.451 19.710 -16.590 1.00 69.94 105 SER A C 1
ATOM 814 O O . SER A 1 105 ? -14.030 20.578 -17.345 1.00 69.94 105 SER A O 1
ATOM 816 N N . ARG A 1 106 ? -15.649 19.815 -15.999 1.00 59.38 106 ARG A N 1
ATOM 817 C CA . ARG A 1 106 ? -16.567 20.957 -16.179 1.00 59.38 106 ARG A CA 1
ATOM 818 C C . ARG A 1 106 ? -16.185 22.206 -15.382 1.00 59.38 106 ARG A C 1
ATOM 820 O O . ARG A 1 106 ? -16.824 23.242 -15.552 1.00 59.38 106 ARG A O 1
ATOM 827 N N . ALA A 1 107 ? -15.169 22.123 -14.524 1.00 58.69 107 ALA A N 1
ATOM 828 C CA . ALA A 1 107 ? -14.713 23.253 -13.717 1.00 58.69 107 ALA A CA 1
ATOM 829 C C . ALA A 1 107 ? -14.136 24.416 -14.554 1.00 58.69 107 ALA A C 1
ATOM 831 O O . ALA A 1 107 ? -14.032 25.519 -14.029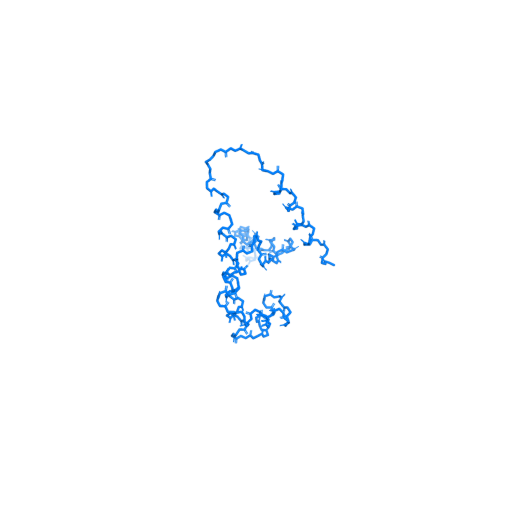 1.00 58.69 107 ALA A O 1
ATOM 832 N N . ASP A 1 108 ? -13.826 24.198 -15.840 1.00 55.41 108 ASP A N 1
ATOM 833 C CA . ASP A 1 108 ? -13.264 25.223 -16.737 1.00 55.41 108 ASP A CA 1
ATOM 834 C C . ASP A 1 108 ? -14.323 25.973 -17.583 1.00 55.41 108 ASP A C 1
ATOM 836 O O . ASP A 1 108 ? -14.052 27.053 -18.103 1.00 55.41 108 ASP A O 1
ATOM 840 N N . ASP A 1 109 ? -15.563 25.465 -17.679 1.00 55.19 109 ASP A N 1
ATOM 841 C CA . ASP A 1 109 ? -16.620 26.064 -18.525 1.00 55.19 109 ASP A CA 1
ATOM 842 C C . ASP A 1 109 ? -17.512 27.088 -17.786 1.00 55.19 109 ASP A C 1
ATOM 844 O O . ASP A 1 109 ? -18.290 27.815 -18.405 1.00 55.19 109 ASP A O 1
ATOM 848 N N . GLN A 1 110 ? -17.398 27.206 -16.459 1.00 49.84 110 GLN A N 1
ATOM 849 C CA . GLN A 1 110 ? -18.216 28.110 -15.625 1.00 49.84 110 GLN A CA 1
ATOM 850 C C . GLN A 1 110 ? -17.675 29.557 -15.545 1.00 49.84 110 GLN A C 1
ATOM 852 O O . GLN A 1 110 ? -18.052 30.307 -14.649 1.00 49.84 110 GLN A O 1
ATOM 857 N N . MET A 1 111 ? -16.820 29.985 -16.484 1.00 52.34 111 MET A N 1
ATOM 858 C CA . MET A 1 111 ? -16.338 31.379 -16.579 1.00 52.34 111 MET A CA 1
ATOM 859 C C . MET A 1 111 ? -16.991 32.188 -17.720 1.00 52.34 111 MET A C 1
ATOM 861 O O . MET A 1 111 ? -16.640 33.344 -17.947 1.00 52.34 111 MET A O 1
ATOM 865 N N . LYS A 1 112 ? -17.978 31.645 -18.445 1.00 49.53 112 LYS A N 1
ATOM 866 C CA . LYS A 1 112 ? -18.728 32.418 -19.454 1.00 49.53 112 LYS A CA 1
ATOM 867 C C . LYS A 1 112 ? -20.237 32.276 -19.292 1.00 49.53 112 LYS A C 1
ATOM 869 O O . LYS A 1 112 ? -20.836 31.387 -19.879 1.00 49.53 112 LYS A O 1
ATOM 874 N N . ALA A 1 113 ? -20.827 33.205 -18.538 1.00 51.84 113 ALA A N 1
ATOM 875 C CA . ALA A 1 113 ? -21.972 34.033 -18.947 1.00 51.84 113 ALA A CA 1
ATOM 876 C C . ALA A 1 113 ? -22.679 34.617 -17.711 1.00 51.84 113 ALA A C 1
ATOM 878 O O . ALA A 1 113 ? -23.541 33.979 -17.115 1.00 51.84 113 ALA A O 1
ATOM 879 N N . VAL A 1 114 ? -22.376 35.874 -17.386 1.00 46.91 114 VAL A N 1
ATOM 880 C CA . VAL A 1 114 ? -23.397 36.778 -16.843 1.00 46.91 114 VAL A CA 1
ATOM 881 C C . VAL A 1 114 ? -23.783 37.693 -18.006 1.00 46.91 114 VAL A C 1
ATOM 883 O O . VAL A 1 114 ? -22.971 38.539 -18.381 1.00 46.91 114 VAL A O 1
ATOM 886 N N . PRO A 1 115 ? -24.952 37.520 -18.648 1.00 44.41 115 PRO A N 1
ATOM 887 C CA . PRO A 1 115 ? -25.496 38.541 -19.527 1.00 44.41 115 PRO A CA 1
ATOM 888 C C . PRO A 1 115 ? -25.940 39.713 -18.653 1.00 44.41 115 PRO A C 1
ATOM 890 O O . PRO A 1 115 ? -26.877 39.608 -17.862 1.00 44.41 115 PRO A O 1
ATOM 893 N N . THR A 1 116 ? -25.219 40.819 -18.768 1.00 52.25 116 THR A N 1
ATOM 894 C CA . THR A 1 116 ? -25.493 42.097 -18.115 1.00 52.25 116 THR A CA 1
ATOM 895 C C . THR A 1 116 ? -26.702 42.785 -18.760 1.00 52.25 116 THR A C 1
ATOM 897 O O . THR A 1 116 ? -26.557 43.859 -19.319 1.00 52.25 116 THR A O 1
ATOM 900 N N . GLU A 1 117 ? -27.894 42.191 -18.723 1.00 49.75 117 GLU A N 1
ATOM 901 C CA . GLU A 1 117 ? -29.123 42.882 -19.141 1.00 49.75 117 GLU A CA 1
ATOM 902 C C . GLU A 1 117 ? -30.295 42.550 -18.217 1.00 49.75 117 GLU A C 1
ATOM 904 O O . GLU A 1 117 ? -31.147 41.721 -18.513 1.00 49.75 117 GLU A O 1
ATOM 909 N N . SER A 1 118 ? -30.335 43.236 -17.075 1.00 47.47 118 SER A N 1
ATOM 910 C CA . SER A 1 118 ? -31.591 43.749 -16.510 1.00 47.47 118 SER A CA 1
ATOM 911 C C . SER A 1 118 ? -31.299 44.882 -15.515 1.00 47.47 118 SER A C 1
ATOM 913 O O . SER A 1 118 ? -31.785 44.890 -14.383 1.00 47.47 118 SER A O 1
ATOM 915 N N . MET A 1 119 ? -30.449 45.835 -15.914 1.00 47.03 119 MET A N 1
ATOM 916 C CA . MET A 1 119 ? -30.476 47.168 -15.316 1.00 47.03 119 MET A CA 1
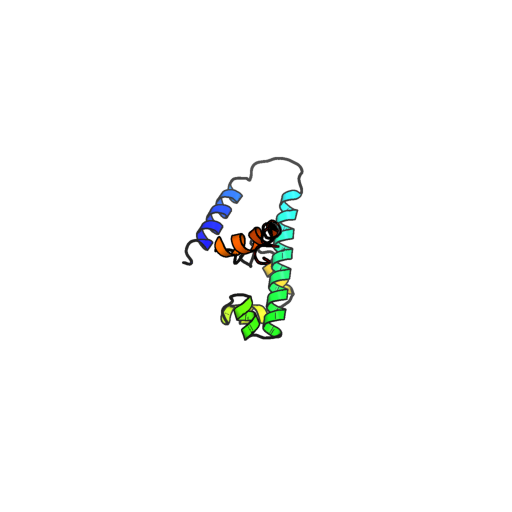ATOM 917 C C . MET A 1 119 ? -31.466 48.013 -16.120 1.00 47.03 119 MET A C 1
ATOM 919 O O . MET A 1 119 ? -31.265 48.196 -17.314 1.00 47.03 119 MET A O 1
ATOM 923 N N . LEU A 1 120 ? -32.468 48.551 -15.417 1.00 52.38 120 LEU A N 1
ATOM 924 C CA . LEU A 1 120 ? -33.399 49.612 -15.830 1.00 52.38 120 LEU A CA 1
ATOM 925 C C . LEU A 1 120 ? -34.639 49.187 -16.631 1.00 52.38 120 LEU A C 1
ATOM 927 O O . LEU A 1 120 ? -34.835 49.589 -17.771 1.00 52.38 120 LEU A O 1
ATOM 931 N N . GLU A 1 121 ? -35.571 48.532 -15.946 1.00 49.88 121 GLU A N 1
ATOM 932 C CA . GLU A 1 121 ? -36.990 48.847 -16.130 1.00 49.88 121 GLU A CA 1
ATOM 933 C C . GLU A 1 121 ? -37.590 49.065 -14.729 1.00 49.88 121 GLU A C 1
ATOM 935 O O . GLU A 1 121 ? -37.185 48.386 -13.788 1.00 49.88 121 GLU A O 1
ATOM 940 N N . PHE A 1 122 ? -38.483 50.050 -14.588 1.00 46.41 122 PHE A N 1
ATOM 941 C CA . PHE A 1 122 ? -39.006 50.674 -13.352 1.00 46.41 122 PHE A CA 1
ATOM 942 C C . PHE A 1 122 ? -38.272 51.918 -12.827 1.00 46.41 122 PHE A C 1
ATOM 944 O O . PHE A 1 122 ? -37.713 51.926 -11.732 1.00 46.41 122 PHE A O 1
ATOM 951 N N . ALA A 1 123 ? -38.398 53.018 -13.576 1.00 39.94 123 ALA A N 1
ATOM 952 C CA . ALA A 1 123 ? -38.628 54.344 -12.994 1.00 39.94 123 ALA A CA 1
ATOM 953 C C . ALA A 1 123 ? -39.257 55.299 -14.029 1.00 39.94 123 ALA A C 1
ATOM 955 O O . ALA A 1 123 ? -38.555 56.135 -14.595 1.00 39.94 123 ALA A O 1
ATOM 956 N N . HIS A 1 124 ? -40.565 55.166 -14.282 1.00 47.12 124 HIS A N 1
ATOM 957 C CA . HIS A 1 124 ? -41.486 56.304 -14.411 1.00 47.12 124 HIS A CA 1
ATOM 958 C C . HIS A 1 124 ? -42.949 55.861 -14.360 1.00 47.12 124 HIS A C 1
ATOM 960 O O . HIS A 1 124 ? -43.251 54.783 -14.916 1.00 47.12 124 HIS A O 1
#

pLDDT: mean 73.34, std 22.96, range [33.12, 98.06]